Protein AF-A0A3E5ALV2-F1 (afdb_monomer)

Foldseek 3Di:
DKDFQQPDDQQWWWDDPNWIWGFHDQPDDDFQWTWTQGPVPRDIDIDRHHRRDIIGTDD

Nearest PDB structures (foldseek):
  8qzv-assembly1_A  TM=7.417E-01  e=1.908E-02  Trichomonas vaginalis
  7k04-assembly1_1  TM=4.682E-01  e=2.855E+00  Saccharomyces cerevisiae S288C
  2l2i-assembly1_A  TM=4.097E-01  e=4.502E+00  Saccharomyces cerevisiae S288C

Structure (mmCIF, N/CA/C/O backbone):
data_AF-A0A3E5ALV2-F1
#
_entry.id   AF-A0A3E5ALV2-F1
#
loop_
_atom_site.group_PDB
_atom_site.id
_atom_site.type_symbol
_atom_site.label_atom_id
_atom_site.label_alt_id
_atom_site.label_comp_id
_atom_site.label_asym_id
_atom_site.label_entity_id
_atom_site.label_seq_id
_atom_site.pdbx_PDB_ins_code
_atom_site.Cartn_x
_atom_site.Cartn_y
_atom_site.Cartn_z
_atom_site.occupancy
_atom_site.B_iso_or_equiv
_atom_site.auth_seq_id
_atom_site.auth_comp_id
_atom_site.auth_asym_id
_atom_site.auth_atom_id
_atom_site.pdbx_PDB_model_num
ATOM 1 N N . MET A 1 1 ? 11.192 -1.988 5.989 1.00 83.88 1 MET A N 1
ATOM 2 C CA . MET A 1 1 ? 12.127 -2.116 4.841 1.00 83.88 1 MET A CA 1
ATOM 3 C C . MET A 1 1 ? 11.630 -1.179 3.752 1.00 83.88 1 MET A C 1
ATOM 5 O O . MET A 1 1 ? 10.424 -1.148 3.558 1.00 83.88 1 MET A O 1
ATOM 9 N N . ILE A 1 2 ? 12.486 -0.386 3.100 1.00 87.81 2 ILE A N 1
ATOM 10 C CA . ILE A 1 2 ? 12.034 0.462 1.979 1.00 87.81 2 ILE A CA 1
ATOM 11 C C . ILE A 1 2 ? 11.919 -0.418 0.727 1.00 87.81 2 ILE A C 1
ATOM 13 O O . ILE A 1 2 ? 12.837 -1.184 0.439 1.00 87.81 2 ILE A O 1
ATOM 17 N N . THR A 1 3 ? 10.785 -0.347 0.032 1.00 86.69 3 THR A N 1
ATOM 18 C CA . THR A 1 3 ? 10.511 -1.068 -1.223 1.00 86.69 3 THR A CA 1
ATOM 19 C C . THR A 1 3 ? 9.708 -0.176 -2.171 1.00 86.69 3 THR A C 1
ATOM 21 O O . THR A 1 3 ? 9.159 0.834 -1.738 1.00 86.69 3 THR A O 1
ATOM 24 N N . GLN A 1 4 ? 9.609 -0.536 -3.450 1.00 85.75 4 GLN A N 1
ATOM 25 C CA . GLN A 1 4 ? 8.686 0.134 -4.373 1.00 85.75 4 GLN A CA 1
ATOM 26 C C . GLN A 1 4 ? 7.310 -0.518 -4.303 1.00 85.75 4 GLN A C 1
ATOM 28 O O . GLN A 1 4 ? 7.196 -1.741 -4.159 1.00 85.75 4 GLN A O 1
ATOM 33 N N . ILE A 1 5 ? 6.253 0.280 -4.448 1.00 82.75 5 ILE A N 1
ATOM 34 C CA . ILE A 1 5 ? 4.890 -0.241 -4.337 1.00 82.75 5 ILE A CA 1
ATOM 35 C C . ILE A 1 5 ? 4.565 -1.298 -5.404 1.00 82.75 5 ILE A C 1
ATOM 37 O O . ILE A 1 5 ? 3.805 -2.229 -5.132 1.00 82.75 5 ILE A O 1
ATOM 41 N N . GLY A 1 6 ? 5.203 -1.214 -6.578 1.00 80.00 6 GLY A N 1
ATOM 42 C CA . GLY A 1 6 ? 5.101 -2.220 -7.637 1.00 80.00 6 GLY A CA 1
ATOM 43 C C . GLY A 1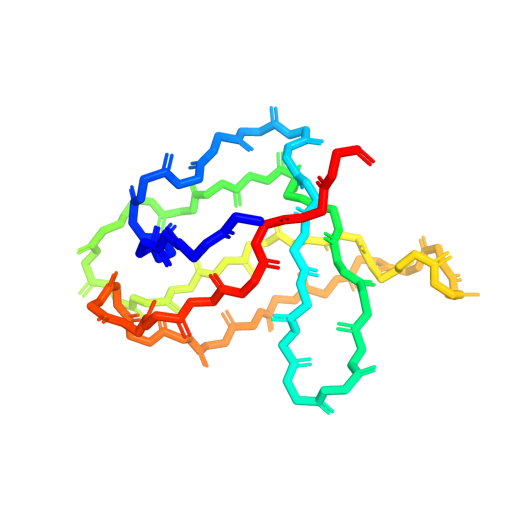 6 ? 5.610 -3.617 -7.250 1.00 80.00 6 GLY A C 1
ATOM 44 O O . GLY A 1 6 ? 5.222 -4.596 -7.883 1.00 80.00 6 GLY A O 1
ATOM 45 N N . PHE A 1 7 ? 6.431 -3.742 -6.199 1.00 84.19 7 PHE A N 1
ATOM 46 C CA . PHE A 1 7 ? 6.920 -5.036 -5.707 1.00 84.19 7 PHE A CA 1
ATOM 47 C C . PHE A 1 7 ? 6.056 -5.651 -4.603 1.00 84.19 7 PHE A C 1
ATOM 49 O O . PHE A 1 7 ? 6.300 -6.801 -4.2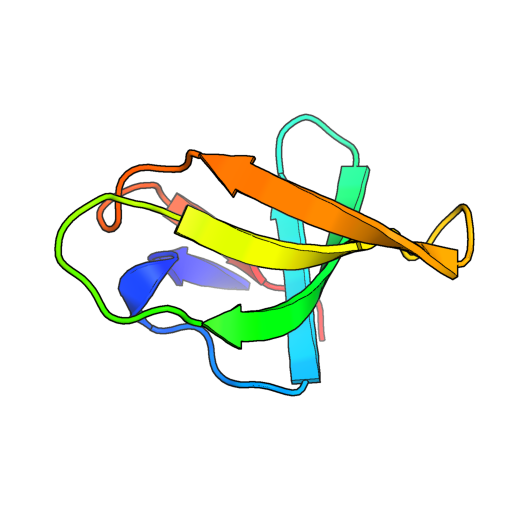22 1.00 84.19 7 PHE A O 1
ATOM 56 N N . LEU A 1 8 ? 5.050 -4.930 -4.097 1.00 84.81 8 LEU A N 1
ATOM 57 C CA . LEU A 1 8 ? 4.171 -5.461 -3.063 1.00 84.81 8 LEU A CA 1
ATOM 58 C C . LEU A 1 8 ? 3.292 -6.597 -3.584 1.00 84.81 8 LEU A C 1
ATOM 60 O O . LEU A 1 8 ? 2.748 -6.573 -4.689 1.00 84.81 8 LEU A O 1
ATOM 64 N N . ARG A 1 9 ? 3.069 -7.577 -2.719 1.00 86.12 9 ARG A N 1
ATOM 65 C CA . ARG A 1 9 ? 2.209 -8.731 -2.951 1.00 86.12 9 ARG A CA 1
ATOM 66 C C . ARG A 1 9 ? 0.977 -8.663 -2.065 1.00 86.12 9 ARG A C 1
ATOM 68 O O . ARG A 1 9 ? 0.927 -7.979 -1.045 1.00 86.12 9 ARG A O 1
ATOM 75 N N . LYS A 1 10 ? -0.055 -9.415 -2.448 1.00 87.75 10 LYS A N 1
ATOM 76 C CA . LYS A 1 10 ? -1.250 -9.587 -1.616 1.00 87.75 10 LYS A CA 1
ATOM 77 C C . LYS A 1 10 ? -0.855 -10.073 -0.220 1.00 87.75 10 LYS A C 1
ATOM 79 O O . LYS A 1 10 ? -0.222 -11.114 -0.085 1.00 87.75 10 LYS A O 1
ATOM 84 N N . GLY A 1 11 ? -1.325 -9.362 0.799 1.00 88.88 11 GLY A N 1
ATOM 85 C CA . GLY A 1 11 ? -1.033 -9.640 2.199 1.00 88.88 11 GLY A CA 1
ATOM 86 C C . GLY A 1 11 ? 0.059 -8.760 2.798 1.00 88.88 11 GLY A C 1
ATOM 87 O O . GLY A 1 11 ? 0.043 -8.613 4.020 1.00 88.88 11 GLY A O 1
ATOM 88 N N . ASP A 1 12 ? 0.913 -8.142 1.978 1.00 90.69 12 ASP A N 1
ATOM 89 C CA . ASP A 1 12 ? 1.961 -7.242 2.458 1.00 90.69 12 ASP A CA 1
ATOM 90 C C . ASP A 1 12 ? 1.357 -6.035 3.172 1.00 90.69 12 ASP A C 1
ATOM 92 O O . ASP A 1 12 ? 0.274 -5.551 2.815 1.00 90.69 12 ASP A O 1
ATOM 96 N N . VAL A 1 13 ? 2.067 -5.553 4.187 1.00 92.69 13 VAL A N 1
ATOM 97 C CA . VAL A 1 13 ? 1.690 -4.371 4.954 1.00 92.69 13 VAL A CA 1
ATOM 98 C C . VAL A 1 13 ? 2.658 -3.246 4.619 1.00 92.69 13 VAL A C 1
ATOM 100 O O . VAL A 1 13 ? 3.868 -3.449 4.555 1.00 92.69 13 VAL A O 1
ATOM 103 N N . PHE A 1 14 ? 2.134 -2.050 4.388 1.00 91.69 14 PHE A N 1
ATOM 104 C CA . PHE A 1 14 ? 2.939 -0.881 4.067 1.00 91.69 14 PHE A CA 1
ATOM 105 C C . PHE A 1 14 ? 2.391 0.378 4.723 1.00 91.69 14 PHE A C 1
ATOM 107 O O . PHE A 1 14 ? 1.196 0.469 5.018 1.00 91.69 14 PHE A O 1
ATOM 114 N N . ARG A 1 15 ? 3.271 1.356 4.933 1.00 92.38 15 ARG A N 1
ATOM 115 C CA . ARG A 1 15 ? 2.904 2.699 5.375 1.00 92.38 15 ARG A CA 1
ATOM 116 C C . ARG A 1 15 ? 2.897 3.662 4.189 1.00 92.38 15 ARG A C 1
ATOM 118 O O . ARG A 1 15 ? 3.853 3.704 3.419 1.00 92.38 15 ARG A O 1
ATOM 125 N N . PHE A 1 16 ? 1.829 4.445 4.070 1.00 88.75 16 PHE A N 1
ATOM 126 C CA . PHE A 1 16 ? 1.674 5.488 3.056 1.00 88.75 16 PHE A CA 1
ATOM 127 C C . PHE A 1 16 ? 0.919 6.679 3.654 1.00 88.75 16 PHE A C 1
ATOM 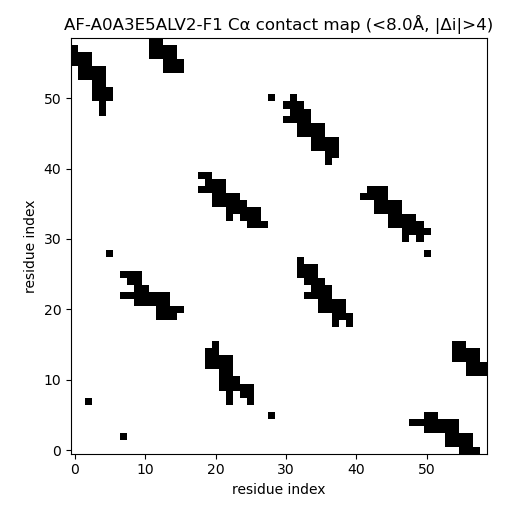129 O O . PHE A 1 16 ? -0.098 6.484 4.314 1.00 88.75 16 PHE A O 1
ATOM 136 N N . GLU A 1 17 ? 1.449 7.894 3.479 1.00 88.50 17 GLU A N 1
ATOM 137 C CA . GLU A 1 17 ? 0.882 9.144 4.032 1.00 88.50 17 GLU A CA 1
ATOM 138 C C . GLU A 1 17 ? 0.586 9.098 5.549 1.00 88.50 17 GLU A C 1
ATOM 140 O O . GLU A 1 17 ? -0.306 9.770 6.054 1.00 88.50 17 GLU A O 1
ATOM 145 N N . GLY A 1 18 ? 1.354 8.302 6.301 1.00 88.75 18 GLY A N 1
ATOM 146 C CA . GLY A 1 18 ? 1.194 8.133 7.751 1.00 88.75 18 GLY A CA 1
ATOM 147 C C . GLY A 1 18 ? 0.217 7.028 8.172 1.00 88.75 18 GLY A C 1
ATOM 148 O O . GLY A 1 18 ? 0.272 6.590 9.321 1.00 88.75 18 GLY A O 1
ATOM 149 N N . ASP A 1 19 ? -0.590 6.506 7.251 1.00 91.62 19 ASP A N 1
ATOM 150 C CA . ASP A 1 19 ? -1.504 5.389 7.494 1.00 91.62 19 ASP A CA 1
ATOM 151 C C . ASP A 1 19 ? -0.863 4.035 7.169 1.00 91.62 19 ASP A C 1
ATOM 153 O O . ASP A 1 19 ? 0.079 3.940 6.380 1.00 91.62 19 ASP A O 1
ATOM 157 N N . ILE A 1 20 ? -1.393 2.968 7.775 1.00 93.56 20 ILE A N 1
ATOM 158 C CA . ILE A 1 20 ? -0.941 1.589 7.557 1.00 93.56 20 ILE A CA 1
ATOM 159 C C . ILE A 1 20 ? -2.003 0.825 6.767 1.00 93.56 20 ILE A C 1
ATOM 161 O O . ILE A 1 20 ? -3.178 0.766 7.144 1.00 93.56 20 ILE A O 1
ATOM 165 N N . TYR A 1 21 ? -1.561 0.184 5.691 1.00 92.75 21 TYR A N 1
ATOM 166 C CA . TYR A 1 21 ? -2.405 -0.521 4.742 1.00 92.75 21 TYR A CA 1
ATOM 167 C C . TYR A 1 21 ? -1.934 -1.955 4.545 1.00 92.75 21 TYR A C 1
ATOM 169 O O . TYR A 1 21 ? -0.741 -2.223 4.471 1.00 92.75 21 TYR A O 1
ATOM 177 N N . LYS A 1 22 ? -2.887 -2.877 4.397 1.00 93.12 22 LYS A N 1
ATOM 178 C CA . LYS A 1 22 ? -2.635 -4.260 3.984 1.00 93.12 22 LYS A CA 1
ATOM 179 C C . LYS A 1 22 ? -3.108 -4.472 2.554 1.00 93.12 22 LYS A C 1
ATOM 181 O O . LYS A 1 22 ? -4.279 -4.235 2.252 1.00 93.12 22 LYS A O 1
ATOM 186 N N . VAL A 1 23 ? -2.234 -4.945 1.672 1.00 89.81 23 VAL A N 1
ATOM 187 C CA . VAL A 1 23 ? -2.564 -5.182 0.262 1.00 89.81 23 VAL A CA 1
ATOM 188 C C . VAL A 1 23 ? -3.617 -6.283 0.152 1.00 89.81 23 VAL A C 1
ATOM 190 O O . VAL A 1 23 ? -3.411 -7.417 0.589 1.00 89.81 23 VAL A O 1
ATOM 193 N N . GLY A 1 24 ? -4.759 -5.958 -0.452 1.00 84.81 24 GLY A N 1
ATOM 194 C CA . GLY A 1 24 ? -5.822 -6.917 -0.742 1.00 84.81 24 GLY A CA 1
ATOM 195 C C . GLY A 1 24 ? -5.698 -7.490 -2.151 1.00 84.81 24 GLY A C 1
ATOM 196 O O . GLY A 1 24 ? -5.730 -8.707 -2.336 1.00 84.81 24 GLY A O 1
ATOM 197 N N . HIS A 1 25 ? -5.553 -6.605 -3.137 1.00 73.75 25 HIS A N 1
ATOM 198 C CA . HIS A 1 25 ? -5.341 -6.942 -4.541 1.00 73.75 25 HIS A CA 1
ATOM 199 C C . HIS A 1 25 ? -4.566 -5.799 -5.205 1.00 73.75 25 HIS A C 1
ATOM 201 O O . HIS A 1 25 ? -5.047 -4.661 -5.226 1.00 73.75 25 HIS A O 1
ATOM 207 N N . LEU A 1 26 ? -3.379 -6.088 -5.739 1.00 64.94 26 LEU A N 1
ATOM 208 C CA . LEU A 1 26 ? -2.663 -5.147 -6.596 1.00 64.94 26 LEU A CA 1
ATOM 209 C C . LEU A 1 26 ? -3.339 -5.209 -7.972 1.00 64.94 26 LEU A C 1
ATOM 211 O O . LEU A 1 26 ? -3.435 -6.285 -8.558 1.00 64.94 26 LEU A O 1
ATOM 215 N N . LEU A 1 27 ? -3.916 -4.107 -8.449 1.00 57.31 27 LEU A N 1
ATOM 216 C CA . LEU A 1 27 ? -4.375 -4.030 -9.836 1.00 57.31 27 LEU A CA 1
ATOM 217 C C . LEU A 1 27 ? -3.160 -3.593 -10.646 1.00 57.31 27 LEU A C 1
ATOM 219 O O . LEU A 1 27 ? -2.682 -2.475 -10.493 1.00 57.31 27 LEU A O 1
ATOM 223 N N . GLU A 1 28 ? -2.617 -4.542 -11.399 1.00 55.34 28 GLU A N 1
ATOM 224 C CA . GLU A 1 28 ? -1.289 -4.496 -12.000 1.00 55.34 28 GLU A CA 1
ATOM 225 C C . GLU A 1 28 ? -0.963 -3.165 -12.700 1.00 55.34 28 GLU A C 1
ATOM 227 O O . GLU A 1 28 ? -1.622 -2.729 -13.648 1.00 55.34 28 GLU A O 1
ATOM 232 N N . SER A 1 29 ? 0.098 -2.550 -12.177 1.00 51.06 29 SER A N 1
ATOM 233 C CA . SER A 1 29 ? 1.236 -1.915 -12.855 1.00 51.06 29 SER A CA 1
ATOM 234 C C . SER A 1 29 ? 1.043 -0.824 -13.906 1.00 51.06 29 SER A C 1
ATOM 236 O O . SER A 1 29 ? 2.043 -0.259 -14.330 1.00 51.06 29 SER A O 1
ATOM 238 N N . THR A 1 30 ? -0.176 -0.475 -14.314 1.00 55.34 30 THR A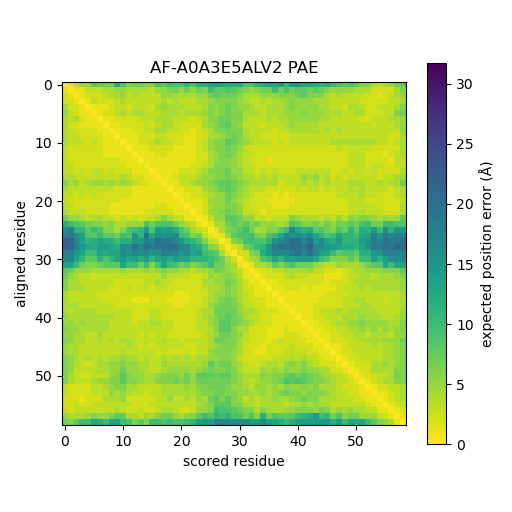 N 1
ATOM 239 C CA . THR A 1 30 ? -0.352 0.464 -15.442 1.00 55.34 30 THR A CA 1
ATOM 240 C C . THR A 1 30 ? -0.837 1.844 -15.008 1.00 55.34 30 THR A C 1
ATOM 242 O O . THR A 1 30 ? -0.428 2.840 -15.589 1.00 55.34 30 THR A O 1
ATOM 245 N N . ASN A 1 31 ? -1.665 1.913 -13.957 1.00 62.44 31 ASN A N 1
ATOM 246 C CA . ASN A 1 31 ? -2.337 3.154 -13.542 1.00 62.44 31 ASN A CA 1
ATOM 247 C C . ASN A 1 31 ? -2.149 3.480 -12.047 1.00 62.44 31 ASN A C 1
ATOM 249 O O . ASN A 1 31 ? -2.944 4.229 -11.495 1.00 62.44 31 ASN A O 1
ATOM 253 N N . GLY A 1 32 ? -1.189 2.853 -11.358 1.00 71.69 32 GLY A N 1
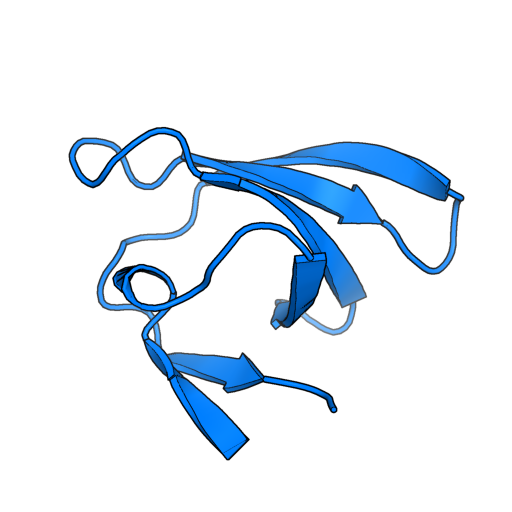ATOM 254 C CA . GLY A 1 32 ? -0.885 3.178 -9.958 1.00 71.69 32 GLY A CA 1
ATOM 255 C C . GLY A 1 32 ? -2.016 2.916 -8.950 1.00 71.69 32 GLY A C 1
ATOM 256 O O . GLY A 1 32 ? -2.063 3.546 -7.907 1.00 71.69 32 GLY A O 1
ATOM 257 N N . TYR A 1 33 ? -2.984 2.030 -9.208 1.00 82.69 33 TYR A N 1
ATOM 258 C CA . TYR A 1 33 ? -4.057 1.777 -8.232 1.00 82.69 33 TYR A CA 1
ATOM 259 C C . TYR A 1 33 ? -3.803 0.533 -7.379 1.00 82.69 33 TYR A C 1
ATOM 261 O O . TYR A 1 33 ? -3.731 -0.586 -7.884 1.00 82.69 33 TYR A O 1
ATOM 269 N N . VAL A 1 34 ? -3.804 0.704 -6.056 1.00 84.06 34 VAL A N 1
ATOM 270 C CA . VAL A 1 34 ? -3.689 -0.395 -5.087 1.00 84.06 34 VAL A CA 1
ATOM 271 C C . VAL A 1 34 ? -4.991 -0.543 -4.313 1.00 84.06 34 VAL A C 1
ATOM 273 O O . VAL A 1 34 ? -5.477 0.406 -3.695 1.00 84.06 34 VAL A O 1
ATOM 276 N N . SER A 1 35 ? -5.577 -1.745 -4.322 1.00 87.69 35 SER A N 1
ATOM 277 C CA . SER A 1 35 ? -6.683 -2.067 -3.421 1.00 87.69 35 SER A CA 1
ATOM 278 C C . SER A 1 35 ? -6.136 -2.654 -2.125 1.00 87.69 35 SER A C 1
ATOM 280 O O . SER A 1 35 ? -5.495 -3.709 -2.115 1.00 87.69 35 SER A O 1
ATOM 282 N N . CYS A 1 36 ? -6.418 -1.977 -1.019 1.00 90.81 36 CYS A N 1
ATOM 283 C CA . CYS A 1 36 ? -5.916 -2.325 0.301 1.00 90.81 36 CYS A CA 1
ATOM 284 C C . CYS A 1 36 ? -7.027 -2.301 1.356 1.00 90.81 36 CYS A C 1
ATOM 286 O O . CYS A 1 36 ? -8.155 -1.863 1.117 1.00 90.81 36 CYS A O 1
ATOM 288 N N . ILE A 1 37 ? -6.700 -2.819 2.533 1.00 92.38 37 ILE A N 1
ATOM 289 C CA . ILE A 1 37 ? -7.482 -2.672 3.753 1.00 92.38 37 ILE A CA 1
ATOM 290 C C . ILE A 1 37 ? -6.703 -1.723 4.654 1.00 92.38 37 ILE A C 1
ATOM 292 O O . ILE A 1 37 ? -5.529 -1.956 4.935 1.00 92.38 37 ILE A O 1
ATOM 296 N N . ASP A 1 38 ? -7.357 -0.654 5.081 1.00 92.75 38 ASP A N 1
ATOM 297 C CA . ASP A 1 38 ? -6.856 0.237 6.119 1.00 92.75 38 ASP A CA 1
ATOM 298 C C . ASP A 1 38 ? -6.807 -0.535 7.443 1.00 92.75 38 ASP A C 1
ATOM 300 O O . ASP A 1 38 ? -7.830 -1.048 7.904 1.00 92.75 38 ASP A O 1
ATOM 304 N N . VAL A 1 39 ? -5.615 -0.678 8.024 1.00 92.00 39 VAL A N 1
ATOM 305 C CA . VAL A 1 39 ? -5.410 -1.526 9.209 1.00 92.00 39 VAL A CA 1
ATOM 306 C C . VAL A 1 39 ? -6.055 -0.913 10.453 1.00 92.00 39 VAL A C 1
ATOM 308 O O . VAL A 1 39 ? -6.527 -1.649 11.315 1.00 92.00 39 VAL A O 1
ATOM 311 N N . ASN A 1 40 ? -6.149 0.416 10.521 1.00 91.44 40 ASN A N 1
ATOM 312 C CA . ASN A 1 40 ? -6.732 1.124 11.659 1.00 91.44 40 ASN A CA 1
ATOM 313 C C . ASN A 1 40 ? -8.262 1.004 11.685 1.00 91.44 40 ASN A C 1
ATOM 315 O O . ASN A 1 40 ? -8.866 0.916 12.751 1.00 91.44 40 ASN A O 1
ATOM 319 N N . THR A 1 41 ? -8.904 1.005 10.514 1.00 92.69 41 THR A N 1
ATOM 320 C CA . THR A 1 41 ? -10.374 1.033 10.401 1.00 92.69 41 THR A CA 1
ATOM 321 C C . THR A 1 41 ? -10.997 -0.274 9.908 1.00 92.69 41 THR A C 1
ATOM 323 O O . THR A 1 41 ? -12.218 -0.425 9.960 1.00 92.69 41 THR A O 1
ATOM 326 N N . GLY A 1 42 ? -10.198 -1.203 9.376 1.00 90.81 42 GLY A N 1
ATOM 327 C CA . GLY A 1 42 ? -10.661 -2.442 8.743 1.00 90.81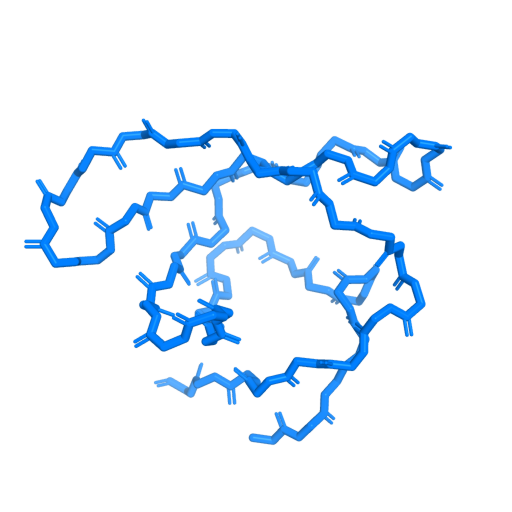 42 GLY A CA 1
ATOM 328 C C . GLY A 1 42 ? -11.411 -2.237 7.420 1.00 90.81 42 GLY A C 1
ATOM 329 O O . GLY A 1 42 ? -11.938 -3.196 6.848 1.00 90.81 42 GLY A O 1
ATOM 330 N N . LYS A 1 43 ? -11.493 -1.001 6.911 1.00 92.56 43 LYS A N 1
ATOM 331 C CA . LYS A 1 43 ? -12.243 -0.672 5.693 1.00 92.56 43 LYS A CA 1
ATOM 332 C C . LYS A 1 43 ? -11.401 -0.908 4.444 1.00 92.56 43 LYS A C 1
ATOM 334 O O . LYS A 1 43 ? -10.200 -0.651 4.417 1.00 92.56 43 LYS A O 1
ATOM 339 N N . LYS A 1 44 ? -12.059 -1.348 3.370 1.00 91.00 44 LYS A N 1
ATOM 340 C CA . LYS A 1 44 ? -11.438 -1.425 2.042 1.00 91.00 44 LYS A CA 1
ATOM 341 C C . LYS A 1 44 ? -11.226 -0.015 1.492 1.00 91.00 44 LYS A C 1
ATOM 343 O O . LYS A 1 44 ? -12.156 0.790 1.504 1.00 91.00 44 LYS A O 1
ATOM 348 N N . LYS A 1 45 ? -10.037 0.246 0.958 1.00 89.19 45 LYS A N 1
ATOM 349 C CA . LYS A 1 45 ? -9.686 1.467 0.230 1.00 89.19 45 LYS A CA 1
ATOM 350 C C . LYS A 1 45 ? -9.069 1.117 -1.126 1.00 89.19 45 LYS A C 1
ATOM 352 O O . LYS A 1 45 ? -8.559 0.016 -1.348 1.00 89.19 45 LYS A O 1
ATOM 357 N N . ARG A 1 46 ? -9.154 2.069 -2.050 1.00 88.81 46 ARG A N 1
ATOM 358 C CA 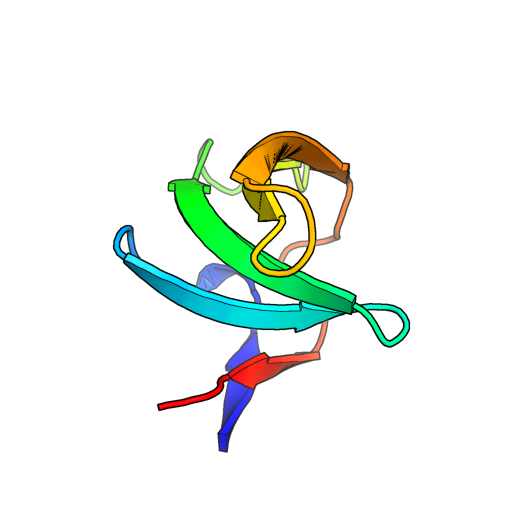. ARG A 1 46 ? -8.424 2.059 -3.317 1.00 88.81 46 ARG A CA 1
ATOM 359 C C . ARG A 1 46 ? -7.581 3.327 -3.345 1.00 88.81 46 ARG A C 1
ATOM 361 O O . ARG A 1 46 ? -8.145 4.415 -3.343 1.00 88.81 46 ARG A O 1
ATOM 368 N N . LEU A 1 47 ? -6.266 3.163 -3.307 1.0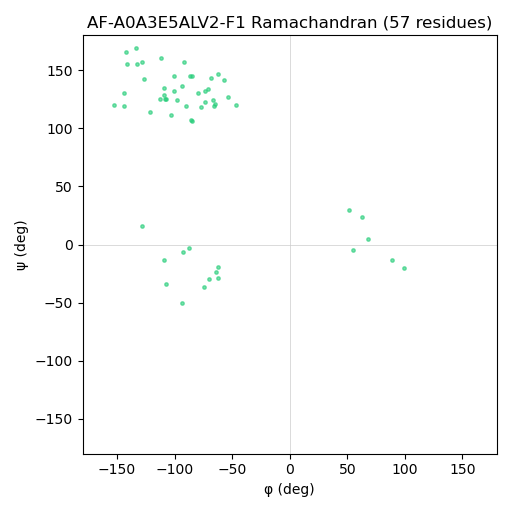0 87.50 47 LEU A N 1
ATOM 369 C CA . LEU A 1 47 ? -5.298 4.256 -3.307 1.00 87.50 47 LEU A CA 1
ATOM 370 C C . LEU A 1 47 ? -4.731 4.426 -4.714 1.00 87.50 47 LEU A C 1
ATOM 372 O O . LEU A 1 47 ? -4.576 3.430 -5.420 1.00 87.50 47 LEU A O 1
ATOM 376 N N . HIS A 1 48 ? -4.453 5.668 -5.104 1.00 86.75 48 HIS A N 1
ATOM 377 C CA . HIS A 1 48 ? -3.714 6.001 -6.319 1.00 86.75 48 HIS A CA 1
ATOM 378 C C . HIS A 1 48 ? -2.292 6.396 -5.916 1.00 86.75 48 HIS A C 1
ATOM 380 O O . HIS A 1 48 ? -2.109 7.387 -5.217 1.00 86.75 48 HIS A O 1
ATOM 386 N N . ILE A 1 49 ? -1.325 5.566 -6.280 1.00 83.19 49 ILE A N 1
ATOM 387 C CA . ILE A 1 49 ? 0.081 5.629 -5.912 1.00 83.19 49 ILE A CA 1
ATOM 388 C C . ILE A 1 49 ? 0.885 5.154 -7.125 1.00 83.19 49 ILE A C 1
ATOM 390 O O . ILE A 1 49 ? 0.732 4.010 -7.561 1.00 83.19 49 ILE A O 1
ATOM 394 N N . ASP A 1 50 ? 1.745 6.016 -7.660 1.00 81.69 50 ASP A N 1
ATOM 395 C CA . ASP A 1 50 ? 2.633 5.640 -8.760 1.00 81.69 50 ASP A CA 1
ATOM 396 C C . ASP A 1 50 ? 3.510 4.440 -8.375 1.00 81.69 50 ASP A C 1
ATOM 398 O O . ASP A 1 50 ? 3.979 4.321 -7.243 1.00 81.69 50 ASP A O 1
ATOM 402 N N . VAL A 1 51 ? 3.732 3.532 -9.327 1.00 78.06 51 VAL A N 1
ATOM 403 C CA . VAL A 1 51 ? 4.390 2.235 -9.073 1.00 78.06 51 VAL A CA 1
ATOM 404 C C . VAL A 1 51 ? 5.841 2.361 -8.603 1.00 78.06 51 VAL A C 1
ATOM 406 O O . VAL A 1 51 ? 6.336 1.468 -7.913 1.00 78.06 51 VAL A O 1
ATOM 409 N N . ASP A 1 52 ? 6.475 3.488 -8.928 1.00 81.56 52 ASP A N 1
ATOM 410 C CA . ASP A 1 52 ? 7.859 3.816 -8.585 1.00 81.56 52 ASP A CA 1
ATOM 411 C C . ASP A 1 52 ? 7.993 4.493 -7.211 1.00 81.56 52 ASP A C 1
ATOM 413 O O . ASP A 1 52 ? 9.108 4.765 -6.763 1.00 81.56 52 ASP A O 1
ATOM 417 N N . VAL A 1 53 ? 6.875 4.765 -6.524 1.00 84.00 53 VAL A N 1
ATOM 418 C CA . VAL A 1 53 ? 6.893 5.363 -5.186 1.00 84.00 53 VAL A CA 1
ATOM 419 C C . VAL A 1 53 ? 7.512 4.386 -4.196 1.00 84.00 53 VAL A C 1
ATOM 421 O O . VAL A 1 53 ? 7.053 3.250 -4.024 1.00 84.00 53 VAL A O 1
ATOM 424 N N . GLU A 1 54 ? 8.545 4.868 -3.512 1.00 87.44 54 GLU A N 1
ATOM 425 C CA . GLU A 1 54 ? 9.143 4.185 -2.378 1.00 87.44 54 GLU A CA 1
ATOM 426 C C . GLU A 1 54 ? 8.229 4.280 -1.155 1.00 87.44 54 GLU A C 1
ATOM 428 O O . GLU A 1 54 ? 7.738 5.346 -0.779 1.00 87.44 54 GLU A O 1
ATOM 433 N N . ILE A 1 55 ? 8.016 3.138 -0.517 1.00 87.88 55 ILE A N 1
ATOM 434 C CA . ILE A 1 55 ? 7.168 2.980 0.658 1.00 87.88 55 ILE A CA 1
ATOM 435 C C . ILE A 1 55 ? 7.890 2.169 1.729 1.00 87.88 55 ILE A C 1
ATOM 437 O O . ILE A 1 55 ? 8.767 1.344 1.456 1.00 87.88 55 ILE A O 1
ATOM 441 N N . GLU A 1 56 ? 7.479 2.366 2.977 1.00 90.81 56 GLU A N 1
ATOM 442 C CA . GLU A 1 56 ? 7.948 1.5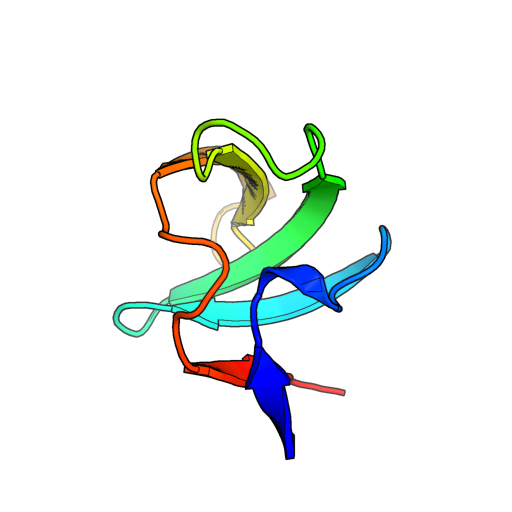49 4.088 1.00 90.81 56 GLU A CA 1
ATOM 443 C C . GLU A 1 56 ? 7.087 0.282 4.181 1.00 90.81 56 GLU A C 1
ATOM 445 O O . GLU A 1 56 ? 5.935 0.331 4.614 1.00 90.81 56 GLU A O 1
ATOM 450 N N . GLN A 1 57 ? 7.644 -0.865 3.788 1.00 85.19 57 GLN A N 1
ATOM 451 C CA . GLN A 1 57 ? 7.045 -2.168 4.060 1.00 85.19 57 GLN A CA 1
ATOM 452 C C . GLN A 1 57 ? 7.224 -2.508 5.542 1.00 85.19 57 GLN A C 1
ATOM 454 O O . GLN A 1 57 ? 8.352 -2.539 6.059 1.00 85.19 57 GLN A O 1
ATOM 459 N N . ALA A 1 58 ? 6.097 -2.755 6.203 1.00 81.75 58 ALA A N 1
ATOM 460 C CA . ALA A 1 58 ? 6.020 -3.240 7.569 1.00 81.75 58 ALA A CA 1
ATOM 461 C C . ALA A 1 58 ? 5.922 -4.774 7.550 1.00 81.75 58 ALA A C 1
ATOM 463 O O . ALA A 1 58 ? 5.201 -5.339 6.726 1.00 81.75 58 ALA A O 1
ATOM 464 N N . ASN A 1 59 ? 6.681 -5.428 8.432 1.00 67.94 59 ASN A N 1
ATOM 465 C CA . ASN A 1 59 ? 6.617 -6.880 8.635 1.00 67.94 59 ASN A CA 1
ATOM 466 C C . ASN A 1 59 ? 5.363 -7.283 9.414 1.00 67.94 59 ASN A C 1
ATOM 468 O O . ASN A 1 59 ? 4.967 -6.512 10.318 1.00 67.94 59 ASN A O 1
#

Mean predicted aligned error: 4.59 Å

pLDDT: mean 83.94, std 10.33, range [51.06, 93.56]

Organism: NCBI:txid39491

Secondary structure (DSSP, 8-state):
-EEEGGG--TT-EEEETTEEEEEEEE--SSS-EEEEEETTT--EEEEE--TT-EEEEE-

Sequence (59 aa):
MITQIGFLRKGDVFRFEGDIYKVGHLLESTNGYVSCIDVNTGKKKRLHIDVDVEIEQAN

Solvent-accessible surface area (backbone atoms only — not comparable to full-atom values): 3378 Å² total; per-residue (Å²): 86,83,42,42,55,67,75,62,50,68,67,41,32,34,43,58,99,89,43,50,33,29,32,64,42,72,52,77,89,76,76,24,41,41,32,25,31,34,66,91,76,70,42,79,46,75,46,82,49,60,46,80,44,76,32,43,40,49,132

Radius of gyration: 10.02 Å; Cα contacts (8 Å, |Δi|>4): 130; chains: 1; bounding box: 24×19×27 Å